Protein AF-A0A4P7H8Q6-F1 (afdb_monomer_lite)

Structure (mmCIF, N/CA/C/O backbone):
data_AF-A0A4P7H8Q6-F1
#
_entry.id   AF-A0A4P7H8Q6-F1
#
loop_
_atom_site.group_PDB
_atom_site.id
_atom_site.type_symbol
_atom_site.label_atom_id
_atom_site.label_al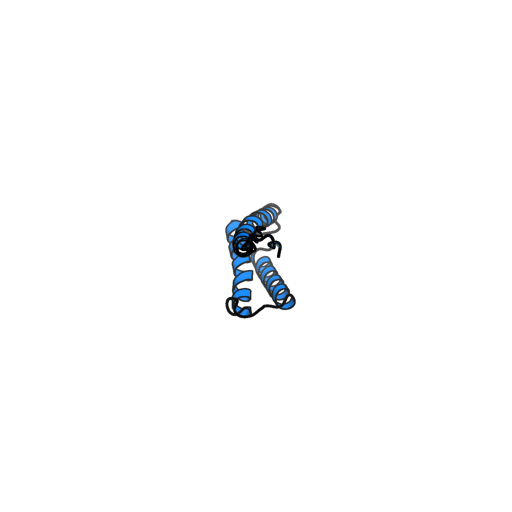t_id
_atom_site.label_comp_id
_atom_site.label_asym_id
_atom_site.label_entity_id
_atom_site.label_seq_id
_atom_site.pdbx_PDB_ins_code
_atom_site.Cartn_x
_atom_site.Cartn_y
_atom_site.Cartn_z
_atom_site.occupancy
_atom_site.B_iso_or_equiv
_atom_site.auth_seq_id
_atom_site.auth_comp_id
_atom_site.auth_asym_id
_atom_site.auth_atom_id
_atom_site.pdbx_PDB_model_num
ATOM 1 N N . MET A 1 1 ? 59.444 44.795 -26.513 1.00 43.62 1 MET A N 1
ATOM 2 C CA . MET A 1 1 ? 58.859 43.663 -25.757 1.00 43.62 1 MET A CA 1
ATOM 3 C C . MET A 1 1 ? 58.193 44.217 -24.503 1.00 43.62 1 MET A C 1
ATOM 5 O O . MET A 1 1 ? 58.876 44.847 -23.709 1.00 43.62 1 MET A O 1
ATOM 9 N N . ARG A 1 2 ? 56.867 44.083 -24.369 1.00 39.56 2 ARG A N 1
ATOM 10 C CA . ARG A 1 2 ? 56.085 44.465 -23.174 1.00 39.56 2 ARG A CA 1
ATOM 11 C C . ARG A 1 2 ? 55.428 43.192 -22.607 1.00 39.56 2 ARG A C 1
ATOM 13 O O . ARG A 1 2 ? 55.048 42.344 -23.413 1.00 39.56 2 ARG A O 1
ATOM 20 N N . PRO A 1 3 ? 55.320 43.031 -21.278 1.00 50.19 3 PRO A N 1
ATOM 21 C CA . PRO A 1 3 ? 54.915 41.773 -20.653 1.00 50.19 3 PRO A CA 1
ATOM 22 C C . PRO A 1 3 ? 53.395 41.558 -20.706 1.00 50.19 3 PRO A C 1
ATOM 24 O O . PRO A 1 3 ? 52.615 42.479 -20.462 1.00 50.19 3 PRO A O 1
ATOM 27 N N . THR A 1 4 ? 52.970 40.326 -20.990 1.00 54.28 4 THR A N 1
ATOM 28 C CA . THR A 1 4 ? 51.578 39.885 -20.853 1.00 54.28 4 THR A CA 1
ATOM 29 C C . THR A 1 4 ? 51.273 39.546 -19.397 1.00 54.28 4 THR A C 1
ATOM 31 O O . THR A 1 4 ? 51.910 38.694 -18.781 1.00 54.28 4 THR A O 1
ATOM 34 N N . ARG A 1 5 ? 50.267 40.241 -18.872 1.00 45.03 5 ARG A N 1
ATOM 35 C CA . ARG A 1 5 ? 49.613 40.078 -17.573 1.00 45.03 5 ARG A CA 1
ATOM 36 C C . ARG A 1 5 ? 49.162 38.625 -17.350 1.00 45.03 5 ARG A C 1
ATOM 38 O O . ARG A 1 5 ? 48.286 38.140 -18.058 1.00 45.03 5 ARG A O 1
ATOM 45 N N . SER A 1 6 ? 49.751 37.969 -16.351 1.00 50.41 6 SER A N 1
ATOM 46 C CA . SER A 1 6 ? 49.267 36.720 -15.751 1.00 50.41 6 SER A CA 1
ATOM 47 C C . SER A 1 6 ? 48.512 37.029 -14.452 1.00 50.41 6 SER A C 1
ATOM 49 O O . SER A 1 6 ? 48.740 38.073 -13.844 1.00 50.41 6 SER A O 1
ATOM 51 N N . ALA A 1 7 ? 47.657 36.092 -14.041 1.00 51.22 7 ALA A N 1
ATOM 52 C CA . ALA A 1 7 ? 46.807 36.072 -12.847 1.00 51.22 7 ALA A CA 1
ATOM 53 C C . ALA A 1 7 ? 45.468 36.832 -12.944 1.00 51.22 7 ALA A C 1
ATOM 55 O O . ALA A 1 7 ? 45.302 37.956 -12.473 1.00 51.22 7 ALA A O 1
ATOM 56 N N . ALA A 1 8 ? 44.461 36.131 -13.468 1.00 49.84 8 ALA A N 1
ATOM 57 C CA . ALA A 1 8 ? 43.090 36.258 -12.992 1.00 49.84 8 ALA A CA 1
ATOM 58 C C . ALA A 1 8 ? 42.628 34.874 -12.526 1.00 49.84 8 ALA A C 1
ATOM 60 O O . ALA A 1 8 ? 42.480 33.946 -13.319 1.00 49.84 8 ALA A O 1
ATOM 61 N N . SER A 1 9 ? 42.460 34.759 -11.211 1.00 53.22 9 SER A N 1
ATOM 62 C CA . SER A 1 9 ? 41.686 33.734 -10.524 1.00 53.22 9 SER A CA 1
ATOM 63 C C . SER A 1 9 ? 40.450 33.311 -11.313 1.00 53.22 9 SER A C 1
ATOM 65 O O . SER A 1 9 ? 39.582 34.134 -11.588 1.00 53.22 9 SER A O 1
ATOM 67 N N . SER A 1 10 ? 40.301 32.013 -11.551 1.00 49.78 10 SER A N 1
ATOM 68 C CA . SER A 1 10 ? 38.975 31.411 -11.654 1.00 49.78 10 SER A CA 1
ATOM 69 C C . SER A 1 10 ? 38.998 30.067 -10.946 1.00 49.78 10 SER A C 1
ATOM 71 O O . SER A 1 10 ? 39.261 29.008 -11.511 1.00 49.78 10 SER A O 1
ATOM 73 N N . ARG A 1 11 ? 38.796 30.154 -9.632 1.00 53.00 11 ARG A N 1
ATOM 74 C CA . ARG A 1 11 ? 38.447 29.035 -8.768 1.00 53.00 11 ARG A CA 1
ATOM 75 C C . ARG A 1 11 ? 37.028 28.619 -9.148 1.00 53.00 11 ARG A C 1
ATOM 77 O O . ARG A 1 11 ? 36.068 29.237 -8.700 1.00 53.00 11 ARG A O 1
ATOM 84 N N . ALA A 1 12 ? 36.905 27.601 -9.993 1.00 55.41 12 ALA A N 1
ATOM 85 C CA . ALA A 1 12 ? 35.628 26.943 -10.225 1.00 55.41 12 ALA A CA 1
ATOM 86 C C . ALA A 1 12 ? 35.190 26.242 -8.921 1.00 55.41 12 ALA A C 1
ATOM 88 O O . ALA A 1 12 ? 35.994 25.507 -8.337 1.00 55.41 12 ALA A O 1
ATOM 89 N N . PRO A 1 13 ? 33.965 26.464 -8.412 1.00 61.06 13 PRO A N 1
ATOM 90 C CA . PRO A 1 13 ? 33.438 25.645 -7.329 1.00 61.06 13 PRO A CA 1
ATOM 91 C C . PRO A 1 13 ? 33.185 24.215 -7.841 1.00 61.06 13 PRO A C 1
ATOM 93 O O . PRO A 1 13 ? 32.786 24.046 -8.997 1.00 61.06 13 PRO A O 1
ATOM 96 N N . PRO A 1 14 ? 33.400 23.174 -7.016 1.00 60.97 14 PRO A N 1
ATOM 97 C CA . PRO A 1 14 ? 33.055 21.811 -7.403 1.00 60.97 14 PRO A CA 1
ATOM 98 C C . PRO A 1 14 ? 31.536 21.703 -7.633 1.00 60.97 14 PRO A C 1
ATOM 100 O O . PRO A 1 14 ? 30.772 22.315 -6.877 1.00 60.97 14 PRO A O 1
ATOM 103 N N . PRO A 1 15 ? 31.068 20.921 -8.626 1.00 58.16 15 PRO A N 1
ATOM 104 C CA . PRO A 1 15 ? 29.651 20.610 -8.743 1.00 58.16 15 PRO A CA 1
ATOM 105 C C . PRO A 1 15 ? 29.202 19.914 -7.457 1.00 58.16 15 PRO A C 1
ATOM 107 O O . PRO A 1 15 ? 29.716 18.859 -7.080 1.00 58.16 15 PRO A O 1
ATOM 110 N N . SER A 1 16 ? 28.283 20.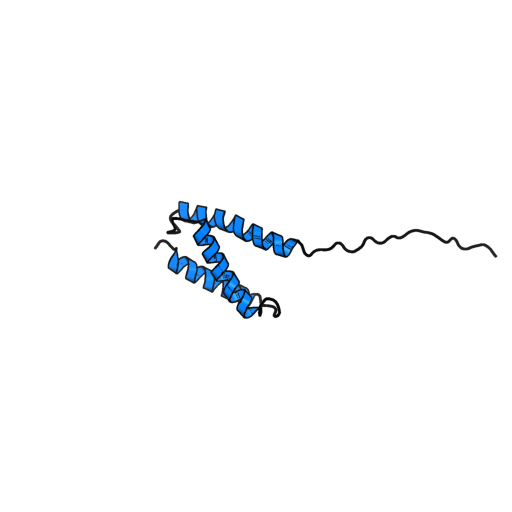566 -6.749 1.00 55.88 16 SER A N 1
ATOM 111 C CA . SER A 1 16 ? 27.754 20.119 -5.472 1.00 55.88 16 SER A CA 1
ATOM 112 C C . SER A 1 16 ? 27.234 18.690 -5.570 1.00 55.88 16 SER A C 1
ATOM 114 O O . SER A 1 16 ? 26.413 18.353 -6.425 1.00 55.88 16 SER A O 1
ATOM 116 N N . ALA A 1 17 ? 27.707 17.866 -4.642 1.00 53.19 17 ALA A N 1
ATOM 117 C CA . ALA A 1 17 ? 27.182 16.550 -4.360 1.00 53.19 17 ALA A CA 1
ATOM 118 C C . ALA A 1 17 ? 25.652 16.600 -4.214 1.00 53.19 17 ALA A C 1
ATOM 120 O O . ALA A 1 17 ? 25.119 17.239 -3.308 1.00 53.19 17 ALA A O 1
ATOM 121 N N . ARG A 1 18 ? 24.935 15.879 -5.078 1.00 56.22 18 ARG A N 1
ATOM 122 C CA . ARG A 1 18 ? 23.573 15.426 -4.783 1.00 56.22 18 ARG A CA 1
ATOM 123 C C . ARG A 1 18 ? 23.510 13.900 -4.794 1.00 56.22 18 ARG A C 1
ATOM 125 O O . ARG A 1 18 ? 23.139 13.308 -5.802 1.00 56.22 18 ARG A O 1
ATOM 132 N N . PRO A 1 19 ? 23.827 13.263 -3.656 1.00 49.53 19 PRO A N 1
ATOM 133 C CA . PRO A 1 19 ? 23.231 11.972 -3.337 1.00 49.53 19 PRO A CA 1
ATOM 134 C C . PRO A 1 19 ? 22.697 11.899 -1.891 1.00 49.53 19 PRO A C 1
ATOM 136 O O . PRO A 1 19 ? 22.900 10.894 -1.218 1.00 49.53 19 PRO A O 1
ATOM 139 N N . SER A 1 20 ? 21.984 12.927 -1.412 1.00 48.19 20 SER A N 1
ATOM 140 C CA . SER A 1 20 ? 21.328 12.900 -0.081 1.00 48.19 20 SER A CA 1
ATOM 141 C C . SER A 1 20 ? 19.803 12.732 -0.161 1.00 48.19 20 SER A C 1
ATOM 143 O O . SER A 1 20 ? 19.200 12.040 0.656 1.00 48.19 20 SER A O 1
ATOM 145 N N . SER A 1 21 ? 19.171 13.234 -1.227 1.00 53.47 21 SER A N 1
ATOM 146 C CA . SER A 1 21 ? 17.708 13.288 -1.355 1.00 53.47 21 SER A CA 1
ATOM 147 C C . SER A 1 21 ? 17.026 11.928 -1.541 1.00 53.47 21 SER A C 1
ATOM 149 O O . SER A 1 21 ? 15.880 11.766 -1.143 1.00 53.47 21 SER A O 1
ATOM 151 N N . ARG A 1 22 ? 17.698 10.910 -2.100 1.00 50.31 22 ARG A N 1
ATOM 152 C CA . ARG A 1 22 ? 17.075 9.585 -2.320 1.00 50.31 22 ARG A CA 1
ATOM 153 C C . ARG A 1 22 ? 16.886 8.777 -1.032 1.00 50.31 22 ARG A C 1
ATOM 155 O O . ARG A 1 22 ? 16.002 7.925 -0.983 1.00 50.31 22 ARG A O 1
ATOM 162 N N . ARG A 1 23 ? 17.734 8.996 -0.021 1.00 47.50 23 ARG A N 1
ATOM 163 C CA . ARG A 1 23 ? 17.607 8.345 1.294 1.00 47.50 23 ARG A CA 1
ATOM 164 C C . ARG A 1 23 ? 16.621 9.104 2.177 1.00 47.50 23 ARG A C 1
ATOM 166 O O . ARG A 1 23 ? 15.729 8.474 2.725 1.00 47.50 23 ARG A O 1
ATOM 173 N N . GLU A 1 24 ? 16.712 10.431 2.205 1.00 50.09 24 GLU A N 1
ATOM 174 C CA . GLU A 1 24 ? 15.787 11.307 2.943 1.00 50.09 24 GLU A CA 1
ATOM 175 C C . GLU A 1 24 ? 14.336 11.160 2.465 1.00 50.09 24 GLU A C 1
ATOM 177 O O . GLU A 1 24 ? 13.425 10.991 3.272 1.00 50.09 24 GLU A O 1
ATOM 182 N N . ASN A 1 25 ? 14.122 11.092 1.144 1.00 52.00 25 ASN A N 1
ATOM 183 C CA . ASN A 1 25 ? 12.789 10.890 0.569 1.00 52.00 25 ASN A CA 1
ATOM 184 C C . ASN A 1 25 ? 12.209 9.496 0.887 1.00 52.00 25 ASN A C 1
ATOM 186 O O . ASN A 1 25 ? 11.000 9.307 0.844 1.00 52.00 25 ASN A O 1
ATOM 190 N N . ARG A 1 26 ? 13.051 8.510 1.234 1.00 51.12 26 ARG A N 1
ATOM 191 C CA . ARG A 1 26 ? 12.601 7.161 1.608 1.00 51.12 26 ARG A CA 1
ATOM 192 C C . ARG A 1 26 ? 12.063 7.117 3.045 1.00 51.12 26 ARG A C 1
ATOM 194 O O . ARG A 1 26 ? 11.096 6.406 3.288 1.00 51.12 26 ARG A O 1
ATOM 201 N N . SER A 1 27 ? 12.649 7.897 3.957 1.00 49.53 27 SER A N 1
ATOM 202 C CA . SER A 1 27 ? 12.197 8.008 5.353 1.00 49.53 27 SER A CA 1
ATOM 203 C C . SER A 1 27 ? 10.971 8.917 5.492 1.00 49.53 27 SER A C 1
ATOM 205 O O . SER A 1 27 ? 9.996 8.532 6.132 1.00 49.53 27 SER A O 1
ATOM 207 N N . ALA A 1 28 ? 10.955 10.063 4.798 1.00 52.16 28 ALA A N 1
ATOM 208 C CA . ALA A 1 28 ? 9.807 10.975 4.799 1.00 52.16 28 ALA A CA 1
ATOM 209 C C . ALA A 1 28 ? 8.557 10.362 4.136 1.00 52.16 28 ALA A C 1
ATOM 211 O O . ALA A 1 28 ? 7.435 10.631 4.563 1.00 52.1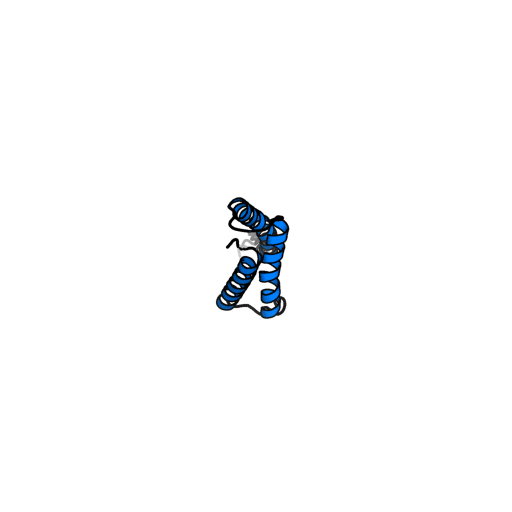6 28 ALA A O 1
ATOM 212 N N . ALA A 1 29 ? 8.729 9.501 3.123 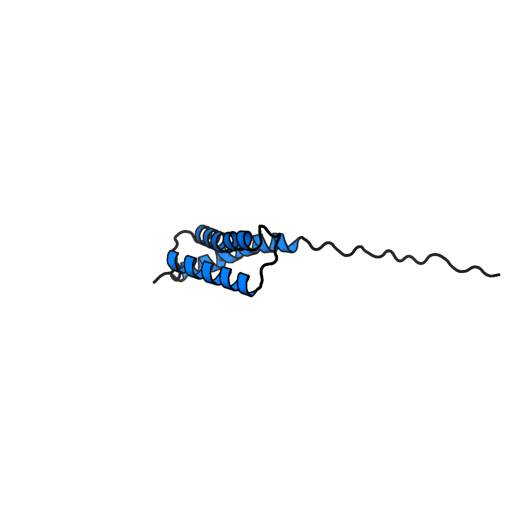1.00 55.59 29 ALA A N 1
ATOM 213 C CA . ALA A 1 29 ? 7.617 8.747 2.540 1.00 55.59 29 ALA A CA 1
ATOM 214 C C . ALA A 1 29 ? 6.964 7.793 3.557 1.00 55.59 29 ALA A C 1
ATOM 216 O O . ALA A 1 29 ? 5.747 7.614 3.533 1.00 55.59 29 ALA A O 1
ATOM 217 N N . GLY A 1 30 ? 7.756 7.221 4.472 1.00 53.94 30 GLY A N 1
ATOM 218 C CA . GLY A 1 30 ? 7.245 6.402 5.569 1.00 53.94 30 GLY A CA 1
ATOM 219 C C . GLY A 1 30 ? 6.401 7.223 6.541 1.00 53.94 30 GLY A C 1
ATOM 220 O O . GLY A 1 30 ? 5.225 6.922 6.731 1.00 53.94 30 GLY A O 1
ATOM 221 N N . GLU A 1 31 ? 6.948 8.319 7.065 1.00 56.47 31 GLU A N 1
ATOM 222 C CA . GLU A 1 31 ? 6.255 9.189 8.030 1.00 56.47 31 GLU A CA 1
ATOM 223 C C . GLU A 1 31 ? 4.966 9.816 7.462 1.00 56.47 31 GLU A C 1
ATOM 225 O O . GLU A 1 31 ? 3.935 9.858 8.138 1.00 56.47 31 GLU A O 1
ATOM 230 N N . GLN A 1 32 ? 4.970 10.253 6.195 1.00 60.28 32 GLN A N 1
ATOM 231 C CA . GLN A 1 32 ? 3.776 10.823 5.552 1.00 60.28 32 GLN A CA 1
ATOM 232 C C . GLN A 1 32 ? 2.683 9.779 5.295 1.00 60.28 32 GLN A C 1
ATOM 234 O O . GLN A 1 32 ? 1.492 10.092 5.387 1.00 60.28 32 GLN A O 1
ATOM 239 N N . SER A 1 33 ? 3.069 8.535 4.996 1.00 62.31 33 SER A N 1
ATOM 240 C CA . SER A 1 33 ? 2.109 7.457 4.746 1.00 62.31 33 SER A CA 1
ATOM 241 C C . SER A 1 33 ? 1.270 7.132 5.985 1.00 62.31 33 SER A C 1
ATOM 243 O O . SER A 1 33 ? 0.078 6.851 5.861 1.00 62.31 33 SER A O 1
ATOM 245 N N . TRP A 1 34 ? 1.849 7.269 7.182 1.00 66.56 34 TRP A N 1
ATOM 246 C CA . TRP A 1 34 ? 1.167 7.002 8.452 1.00 66.56 34 TRP A CA 1
ATOM 247 C C . TRP A 1 34 ? 0.045 8.003 8.696 1.00 66.56 34 TRP A C 1
ATOM 249 O O . TRP A 1 34 ? -1.053 7.615 9.079 1.00 66.56 34 TRP A O 1
ATOM 259 N N . ASN A 1 35 ? 0.285 9.284 8.401 1.00 72.38 35 ASN A N 1
ATOM 260 C CA . ASN A 1 35 ? -0.724 10.332 8.549 1.00 72.38 35 ASN A CA 1
ATOM 261 C C . ASN A 1 35 ? -1.923 10.096 7.607 1.00 72.38 35 ASN A C 1
ATOM 263 O O . ASN A 1 35 ? -3.077 10.175 8.029 1.00 72.38 35 ASN A O 1
ATOM 267 N N . LEU A 1 36 ? -1.677 9.710 6.349 1.00 71.56 36 LEU A N 1
ATOM 268 C CA . LEU A 1 36 ? -2.755 9.355 5.418 1.00 71.56 36 LEU A CA 1
ATOM 269 C C . LEU A 1 36 ? -3.544 8.124 5.892 1.00 71.56 36 LEU A C 1
ATOM 271 O O . LEU A 1 36 ? -4.775 8.139 5.889 1.00 71.56 36 LEU A O 1
ATOM 275 N N . LEU A 1 37 ? -2.853 7.061 6.302 1.00 69.12 37 LEU A N 1
ATOM 276 C CA . LEU A 1 37 ? -3.490 5.815 6.734 1.00 69.12 37 LEU A CA 1
ATOM 277 C C . LEU A 1 37 ? -4.248 5.980 8.055 1.00 69.12 37 LEU A C 1
ATOM 279 O O . LEU A 1 37 ? -5.338 5.426 8.203 1.00 69.12 37 LEU A O 1
ATOM 283 N N . ALA A 1 38 ? -3.746 6.806 8.973 1.00 68.31 38 ALA A N 1
ATOM 284 C CA . ALA A 1 38 ? -4.468 7.203 10.176 1.00 68.31 38 ALA A CA 1
ATOM 285 C C . ALA A 1 38 ? -5.776 7.921 9.821 1.00 68.31 38 ALA A C 1
ATOM 287 O O . ALA A 1 38 ? -6.824 7.582 10.363 1.00 68.31 38 ALA A O 1
ATOM 288 N N . ARG A 1 39 ? -5.757 8.840 8.847 1.00 74.69 39 ARG A N 1
ATOM 289 C CA . ARG A 1 39 ? -6.977 9.508 8.365 1.00 74.69 39 ARG A CA 1
ATOM 290 C C . ARG A 1 39 ? -7.972 8.534 7.733 1.00 74.69 39 ARG A C 1
ATOM 292 O O . ARG A 1 39 ? -9.159 8.644 8.012 1.00 74.69 39 ARG A O 1
ATOM 299 N N . LEU A 1 40 ? -7.501 7.578 6.932 1.00 69.12 40 LEU A N 1
ATOM 300 C CA . LEU A 1 40 ? -8.350 6.543 6.323 1.00 69.12 40 LEU A CA 1
ATOM 301 C C . LEU A 1 40 ? -8.937 5.565 7.357 1.00 69.12 40 LEU A C 1
ATOM 303 O O . LEU A 1 40 ? -10.039 5.050 7.182 1.00 69.12 40 LEU A O 1
ATOM 307 N N . THR A 1 41 ? -8.210 5.317 8.444 1.00 66.50 41 THR A N 1
ATOM 308 C CA . THR A 1 41 ? -8.692 4.517 9.577 1.00 66.50 41 THR A CA 1
ATOM 309 C C . THR A 1 41 ? -9.761 5.283 10.356 1.00 66.50 41 THR A C 1
ATOM 311 O O . THR A 1 41 ? -10.835 4.751 10.621 1.00 66.50 41 THR A O 1
ATOM 314 N N . LEU A 1 42 ? -9.515 6.564 10.652 1.00 68.06 42 LEU A N 1
ATOM 315 C CA . LEU A 1 42 ? -10.476 7.440 11.330 1.00 68.06 42 LEU A CA 1
ATOM 316 C C . LEU A 1 42 ? -11.746 7.686 10.501 1.00 68.06 42 LEU A C 1
ATOM 318 O O . LEU A 1 42 ? -12.813 7.866 11.078 1.00 68.06 42 LEU A O 1
ATOM 322 N N . SER A 1 43 ? -11.662 7.659 9.165 1.00 74.12 43 SER A N 1
ATOM 323 C CA . SER A 1 43 ? -12.836 7.730 8.284 1.00 74.12 43 SER A CA 1
ATOM 324 C C . SER A 1 43 ? -13.609 6.410 8.173 1.00 74.12 43 SER A C 1
ATOM 326 O O . SER A 1 43 ? -14.573 6.340 7.414 1.00 74.12 43 SER A O 1
ATOM 328 N N . GLY A 1 44 ? -13.188 5.352 8.879 1.00 68.75 44 GLY A N 1
ATOM 329 C CA . GLY A 1 44 ? -13.804 4.022 8.818 1.00 68.75 44 GLY A CA 1
ATOM 330 C C . GLY A 1 44 ? -13.571 3.284 7.496 1.00 68.75 44 GLY A C 1
ATOM 331 O O . GLY A 1 44 ? -14.166 2.235 7.262 1.00 68.75 44 GLY A O 1
ATOM 332 N N . SER A 1 45 ? -12.710 3.812 6.621 1.00 74.00 45 SER A N 1
ATOM 333 C CA . SER A 1 45 ? -12.403 3.215 5.316 1.00 74.00 45 SER A CA 1
ATOM 334 C C . SER A 1 45 ? -11.366 2.091 5.419 1.00 74.00 45 SER A C 1
ATOM 336 O O . SER A 1 45 ? -11.299 1.231 4.540 1.00 74.00 45 SER A O 1
ATOM 338 N N . LEU A 1 46 ? -10.585 2.066 6.506 1.00 79.25 46 LEU A N 1
ATOM 339 C CA . LEU A 1 46 ? -9.665 0.984 6.851 1.00 79.25 46 LEU A CA 1
ATOM 340 C C . LEU A 1 46 ? -10.031 0.347 8.193 1.00 79.25 46 LEU A C 1
ATOM 342 O O . LEU A 1 46 ? -10.253 1.032 9.189 1.00 79.25 46 LEU A O 1
ATOM 346 N N . ARG A 1 47 ? -10.019 -0.984 8.225 1.00 81.62 47 ARG A N 1
ATOM 347 C CA . ARG A 1 47 ? -10.154 -1.819 9.418 1.00 81.62 47 ARG A CA 1
ATOM 348 C C . ARG A 1 47 ? -8.762 -2.151 9.957 1.00 81.62 47 ARG A C 1
ATOM 350 O O . ARG A 1 47 ? -8.224 -3.224 9.703 1.00 81.62 47 ARG A O 1
ATOM 357 N N . THR A 1 48 ? -8.162 -1.217 10.689 1.00 78.88 48 THR A N 1
ATOM 358 C CA . THR A 1 48 ? -6.936 -1.463 11.463 1.00 78.88 48 THR A CA 1
ATOM 359 C C . THR A 1 48 ? -7.017 -0.768 12.818 1.00 78.88 48 THR A C 1
ATOM 361 O O . THR A 1 48 ? -7.530 0.341 12.918 1.00 78.88 48 THR A O 1
ATOM 364 N N . THR A 1 49 ? -6.518 -1.415 13.869 1.00 76.12 49 THR A N 1
ATOM 365 C CA . THR A 1 49 ? -6.371 -0.811 15.205 1.00 76.12 49 THR A CA 1
ATOM 366 C C . THR A 1 49 ? -5.025 -0.107 15.373 1.00 76.12 49 THR A C 1
ATOM 368 O O . THR A 1 49 ? -4.842 0.636 16.331 1.00 76.12 49 THR A O 1
ATOM 371 N N . ASP A 1 50 ? -4.093 -0.332 14.441 1.00 82.69 50 ASP A N 1
ATOM 372 C CA . ASP A 1 50 ? -2.751 0.246 14.431 1.00 82.69 50 ASP A CA 1
ATOM 373 C C . ASP A 1 50 ? -2.410 0.772 13.018 1.00 82.69 50 ASP A C 1
ATOM 375 O O . ASP A 1 50 ? -2.066 -0.004 12.113 1.00 82.69 50 ASP A O 1
ATOM 379 N N . PRO A 1 51 ? -2.543 2.090 12.787 1.00 78.19 51 PRO A N 1
ATOM 380 C CA . PRO A 1 51 ? -2.216 2.712 11.506 1.00 78.19 51 PRO A CA 1
ATOM 381 C C . PRO A 1 51 ? -0.724 2.666 11.148 1.00 78.19 51 PRO A C 1
ATOM 383 O O . PRO A 1 51 ? -0.397 2.639 9.959 1.00 78.19 51 PRO A O 1
ATOM 386 N N . ALA A 1 52 ? 0.175 2.652 12.138 1.00 82.62 52 ALA A N 1
ATOM 387 C CA . ALA A 1 52 ? 1.617 2.605 11.897 1.00 82.62 52 ALA A CA 1
ATOM 388 C C . ALA A 1 52 ? 2.014 1.228 11.353 1.00 82.62 52 ALA A C 1
ATOM 390 O O . ALA A 1 52 ? 2.640 1.134 10.295 1.00 82.62 52 ALA A O 1
ATOM 391 N N . GLN A 1 53 ? 1.522 0.158 11.984 1.00 85.44 53 GLN A N 1
ATOM 392 C CA . GLN A 1 53 ? 1.747 -1.205 11.503 1.00 85.44 53 GLN A CA 1
ATOM 393 C C . GLN A 1 53 ? 1.156 -1.432 10.101 1.00 85.44 53 GLN A C 1
ATOM 395 O O . GLN A 1 53 ? 1.802 -2.033 9.238 1.00 85.44 53 GLN A O 1
ATOM 400 N N . ALA A 1 54 ? -0.047 -0.913 9.828 1.00 86.38 54 ALA A N 1
ATOM 401 C CA . ALA A 1 54 ? -0.648 -1.007 8.496 1.00 86.38 54 ALA A CA 1
ATOM 402 C C . ALA A 1 54 ? 0.229 -0.333 7.424 1.00 86.38 54 ALA A C 1
ATOM 404 O O . ALA A 1 54 ? 0.400 -0.849 6.316 1.00 86.38 54 ALA A O 1
ATOM 405 N N . ALA A 1 55 ? 0.842 0.797 7.755 1.00 83.00 55 ALA A N 1
ATOM 406 C CA . ALA A 1 55 ? 1.725 1.487 6.839 1.00 83.00 55 ALA A CA 1
ATOM 407 C C . ALA A 1 55 ? 3.062 0.777 6.616 1.00 83.00 55 ALA A C 1
ATOM 409 O O . ALA A 1 55 ? 3.523 0.686 5.477 1.00 83.00 55 ALA A O 1
ATOM 410 N N . GLU A 1 56 ? 3.660 0.214 7.667 1.00 87.56 56 GLU A N 1
ATOM 411 C CA . GLU A 1 56 ? 4.818 -0.672 7.527 1.00 87.56 56 GLU A CA 1
ATOM 412 C C . GLU A 1 56 ? 4.495 -1.849 6.603 1.00 87.56 56 GLU A C 1
ATOM 414 O O . GLU A 1 56 ? 5.283 -2.198 5.716 1.00 87.56 56 GLU A O 1
ATOM 419 N N . ARG A 1 57 ? 3.291 -2.420 6.732 1.00 92.12 57 ARG A N 1
ATOM 420 C CA . ARG A 1 57 ? 2.848 -3.501 5.856 1.00 92.12 57 ARG A CA 1
ATOM 421 C C . ARG A 1 57 ? 2.741 -3.054 4.400 1.00 92.12 57 ARG A C 1
ATOM 423 O O . ARG A 1 57 ? 3.190 -3.789 3.516 1.00 92.12 57 ARG A O 1
ATOM 430 N N . LEU A 1 58 ? 2.196 -1.866 4.140 1.00 89.75 58 LEU A N 1
ATOM 431 C CA . LEU A 1 58 ? 2.133 -1.288 2.797 1.00 89.75 58 LEU A CA 1
ATOM 432 C C . LEU A 1 58 ? 3.537 -1.064 2.210 1.00 89.75 58 LEU A C 1
ATOM 434 O O . LEU A 1 58 ? 3.796 -1.449 1.069 1.00 89.75 58 LEU A O 1
ATOM 438 N N . LEU A 1 59 ? 4.468 -0.520 2.998 1.00 88.62 59 LEU A N 1
ATOM 439 C CA . LEU A 1 59 ? 5.860 -0.326 2.581 1.00 88.62 59 LEU A CA 1
ATOM 440 C C . LEU A 1 59 ? 6.546 -1.652 2.233 1.00 88.62 59 LEU A C 1
ATOM 442 O O . LEU A 1 59 ? 7.240 -1.738 1.216 1.00 88.62 59 LEU A O 1
ATOM 446 N N . ALA A 1 60 ? 6.317 -2.704 3.022 1.00 92.81 60 ALA A N 1
ATOM 447 C CA . ALA A 1 60 ? 6.837 -4.037 2.736 1.00 92.81 60 ALA A CA 1
ATOM 448 C C . ALA A 1 60 ? 6.273 -4.610 1.421 1.00 92.81 60 ALA A C 1
ATOM 450 O O . ALA A 1 60 ? 7.019 -5.192 0.629 1.00 92.81 60 ALA A O 1
ATOM 451 N N . LEU A 1 61 ? 4.974 -4.413 1.159 1.00 94.06 61 LEU A N 1
ATOM 452 C CA . LEU A 1 61 ? 4.313 -4.855 -0.076 1.00 94.06 61 LEU A CA 1
ATOM 453 C C . LEU A 1 61 ? 4.812 -4.116 -1.325 1.00 94.06 61 LEU A C 1
ATOM 455 O O . LEU A 1 61 ? 4.794 -4.702 -2.404 1.00 94.06 61 LEU A O 1
ATOM 459 N N . LEU A 1 62 ? 5.276 -2.872 -1.190 1.00 92.31 62 LEU A N 1
ATOM 460 C CA . LEU A 1 62 ? 5.877 -2.102 -2.283 1.00 92.31 62 LEU A CA 1
ATOM 461 C C . LEU A 1 62 ? 7.352 -2.463 -2.507 1.00 92.31 62 LEU A C 1
ATOM 463 O O . LEU A 1 62 ? 7.798 -2.617 -3.644 1.00 92.31 62 LEU A O 1
ATOM 467 N N . THR A 1 63 ? 8.114 -2.605 -1.422 1.00 90.19 63 THR A N 1
ATOM 468 C CA . THR A 1 63 ? 9.580 -2.687 -1.484 1.00 90.19 63 THR A CA 1
ATOM 469 C C . THR A 1 63 ? 10.063 -4.073 -1.898 1.00 90.19 63 THR A C 1
ATOM 471 O O . THR A 1 63 ? 10.902 -4.181 -2.787 1.00 90.19 63 THR A O 1
ATOM 474 N N . ALA A 1 64 ? 9.488 -5.146 -1.347 1.00 91.00 64 ALA A N 1
ATOM 475 C CA . ALA A 1 64 ? 9.903 -6.512 -1.676 1.00 91.00 64 ALA A CA 1
ATOM 476 C C . ALA A 1 64 ? 9.832 -6.843 -3.190 1.00 91.00 64 ALA A C 1
ATOM 478 O O . ALA A 1 64 ? 10.824 -7.313 -3.756 1.00 91.00 64 ALA A O 1
ATOM 479 N N . PRO A 1 65 ? 8.717 -6.585 -3.904 1.00 90.12 65 PRO A N 1
ATOM 480 C CA . PRO A 1 65 ? 8.654 -6.825 -5.347 1.00 90.12 65 PRO A CA 1
ATOM 481 C C . PRO A 1 65 ? 9.521 -5.867 -6.178 1.00 90.12 65 PRO A C 1
ATOM 483 O O . PRO A 1 65 ? 9.924 -6.243 -7.286 1.00 90.12 65 PRO A O 1
ATOM 486 N N . LEU A 1 66 ? 9.800 -4.661 -5.673 1.00 91.44 66 LEU A N 1
ATOM 487 C CA . LEU A 1 66 ? 10.713 -3.702 -6.295 1.00 91.44 66 LEU A CA 1
ATOM 488 C C . LEU A 1 66 ? 12.169 -4.173 -6.198 1.00 91.44 66 LEU A C 1
ATOM 490 O O . LEU A 1 66 ? 12.880 -4.173 -7.205 1.00 91.44 66 LEU A O 1
ATOM 494 N N . ASP A 1 67 ? 12.603 -4.632 -5.027 1.00 91.00 67 ASP A N 1
ATOM 495 C CA . ASP A 1 67 ? 13.942 -5.186 -4.809 1.00 91.00 67 ASP A CA 1
ATOM 496 C C . ASP A 1 67 ? 14.188 -6.419 -5.684 1.00 91.00 67 ASP A C 1
ATOM 498 O O . ASP A 1 67 ? 15.227 -6.519 -6.340 1.00 91.00 67 ASP A O 1
ATOM 502 N N . ALA A 1 68 ? 13.195 -7.308 -5.793 1.00 92.00 68 ALA A N 1
ATOM 503 C CA . ALA A 1 68 ? 13.278 -8.482 -6.658 1.00 92.00 68 ALA A CA 1
ATOM 504 C C . ALA A 1 68 ? 13.468 -8.110 -8.143 1.00 92.00 68 ALA A C 1
ATOM 506 O O . ALA A 1 68 ? 14.341 -8.652 -8.821 1.00 92.00 68 ALA A O 1
ATOM 507 N N . ARG A 1 69 ? 12.681 -7.158 -8.665 1.00 91.25 69 ARG A N 1
ATOM 508 C CA . ARG A 1 69 ? 12.723 -6.769 -10.091 1.00 91.25 69 ARG A CA 1
ATOM 509 C C . ARG A 1 69 ? 13.928 -5.917 -10.448 1.00 91.25 69 ARG A C 1
ATOM 511 O O . ARG A 1 69 ? 14.490 -6.083 -11.534 1.00 91.25 69 ARG A O 1
ATOM 518 N N . SER A 1 70 ? 14.323 -5.036 -9.534 1.00 91.56 70 SER A N 1
ATOM 519 C CA . SER A 1 70 ? 15.521 -4.215 -9.675 1.00 91.56 70 SER A CA 1
ATOM 520 C C . SER A 1 70 ? 16.807 -5.003 -9.440 1.00 91.56 70 SER A C 1
ATOM 522 O O . SER A 1 70 ? 17.883 -4.444 -9.628 1.00 91.56 70 SER A O 1
ATOM 524 N N . LYS A 1 71 ? 16.728 -6.279 -9.025 1.00 90.38 71 LYS A N 1
ATOM 525 C CA . LYS A 1 71 ? 17.886 -7.079 -8.601 1.00 90.38 71 LYS A CA 1
ATOM 526 C C . LYS A 1 71 ? 18.727 -6.307 -7.575 1.00 90.38 71 LYS A C 1
ATOM 528 O O . LYS A 1 71 ? 19.918 -6.073 -7.791 1.00 90.38 71 LYS A O 1
ATOM 533 N N . LEU A 1 72 ? 18.071 -5.841 -6.509 1.00 87.00 72 LEU A N 1
ATOM 534 C CA . LEU A 1 72 ? 18.663 -5.002 -5.459 1.00 87.00 72 LEU A CA 1
ATOM 535 C C . LEU A 1 72 ? 19.334 -3.731 -6.016 1.00 87.00 72 LEU A C 1
ATOM 537 O O . LEU A 1 72 ? 20.404 -3.317 -5.575 1.00 87.00 72 LEU A O 1
ATOM 541 N N . GLY A 1 73 ? 18.705 -3.113 -7.018 1.00 86.75 73 GLY A N 1
ATOM 542 C CA . GLY A 1 73 ? 19.168 -1.872 -7.642 1.00 86.75 73 GLY A CA 1
ATOM 543 C C . GLY A 1 73 ? 20.187 -2.025 -8.776 1.00 86.75 73 GLY A 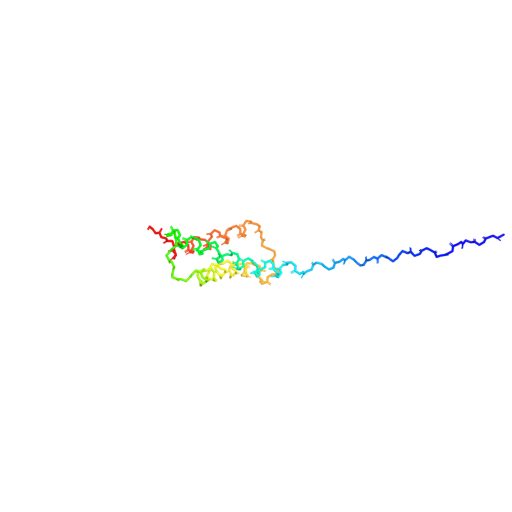C 1
ATOM 544 O O . GLY A 1 73 ? 20.624 -1.009 -9.312 1.00 86.75 73 GLY A O 1
ATOM 545 N N . THR A 1 74 ? 20.548 -3.246 -9.179 1.00 90.44 74 THR A N 1
ATOM 546 C CA . THR A 1 74 ? 21.465 -3.492 -10.315 1.00 90.44 74 THR A CA 1
ATOM 547 C C . THR A 1 74 ? 20.778 -3.449 -11.685 1.00 90.44 74 THR A C 1
ATOM 549 O O . THR A 1 74 ? 21.443 -3.402 -12.718 1.00 90.44 74 THR A O 1
ATOM 552 N N . ARG A 1 75 ? 19.443 -3.431 -11.711 1.00 92.94 75 ARG A N 1
ATOM 553 C CA . ARG A 1 75 ? 18.607 -3.299 -12.904 1.00 92.94 75 ARG A CA 1
ATOM 554 C C . ARG A 1 75 ? 17.629 -2.138 -12.732 1.00 92.94 75 ARG A C 1
ATOM 556 O O . ARG A 1 75 ? 16.934 -2.039 -11.721 1.00 92.94 75 ARG A O 1
ATOM 563 N N . ALA A 1 76 ? 17.531 -1.297 -13.759 1.00 91.38 76 ALA A N 1
ATOM 564 C CA . ALA A 1 76 ? 16.475 -0.297 -13.853 1.00 91.38 76 ALA A CA 1
ATOM 565 C C . ALA A 1 76 ? 15.110 -0.974 -14.054 1.00 91.38 76 ALA A C 1
ATOM 567 O O . ALA A 1 76 ? 14.970 -1.893 -14.862 1.00 91.38 76 ALA A O 1
ATOM 568 N N . VAL A 1 77 ? 14.114 -0.505 -13.306 1.00 92.00 77 VAL A N 1
ATOM 569 C CA . VAL A 1 77 ? 12.721 -0.949 -13.398 1.00 92.00 77 VAL A CA 1
ATOM 570 C C . VAL A 1 77 ? 11.960 0.119 -14.171 1.00 92.00 77 VAL A C 1
ATOM 572 O O . VAL A 1 77 ? 12.082 1.300 -13.851 1.00 92.00 77 VAL A O 1
ATOM 575 N N . SER A 1 78 ? 11.225 -0.287 -15.202 1.00 94.19 78 SER A N 1
ATOM 576 C CA . SER A 1 78 ? 10.446 0.638 -16.031 1.00 94.19 78 SER A CA 1
ATOM 577 C C . SER A 1 78 ? 9.273 1.251 -15.259 1.00 94.19 78 SER A C 1
ATOM 579 O O . SER A 1 78 ? 8.768 0.652 -14.308 1.00 94.19 78 SER A O 1
ATOM 581 N N . ASP A 1 79 ? 8.776 2.408 -15.701 1.00 92.25 79 ASP A N 1
ATOM 582 C CA . ASP A 1 79 ? 7.591 3.037 -15.100 1.00 92.25 79 ASP A CA 1
ATOM 583 C C . ASP A 1 79 ? 6.353 2.126 -15.140 1.00 92.25 79 ASP A C 1
ATOM 585 O O . ASP A 1 79 ? 5.561 2.109 -14.197 1.00 92.25 79 ASP A O 1
ATOM 589 N N . ALA A 1 80 ? 6.214 1.314 -16.193 1.00 93.56 80 ALA A N 1
ATOM 590 C CA . ALA A 1 80 ? 5.148 0.320 -16.307 1.00 93.56 80 ALA A CA 1
ATOM 591 C C . ALA A 1 80 ? 5.266 -0.775 -15.232 1.00 93.56 80 ALA A C 1
ATOM 593 O O . ALA A 1 80 ? 4.279 -1.131 -14.587 1.00 93.56 80 ALA A O 1
ATOM 594 N N . GLU A 1 81 ? 6.478 -1.279 -14.982 1.00 91.94 81 GLU A N 1
ATOM 595 C CA . GLU A 1 81 ? 6.723 -2.240 -13.902 1.00 91.94 81 GLU A CA 1
ATOM 596 C C . GLU A 1 81 ? 6.489 -1.608 -12.521 1.00 91.94 81 GLU A C 1
ATOM 598 O O . GLU A 1 81 ? 5.896 -2.251 -11.655 1.00 91.94 81 GLU A O 1
ATOM 603 N N . LEU A 1 82 ? 6.901 -0.351 -12.311 1.00 92.81 82 LEU A N 1
ATOM 604 C CA . LEU A 1 82 ? 6.643 0.380 -11.065 1.00 92.81 82 LEU A CA 1
ATOM 605 C C . LEU A 1 82 ? 5.141 0.555 -10.813 1.00 92.81 82 LEU A C 1
ATOM 607 O O . LEU A 1 82 ? 4.673 0.315 -9.699 1.00 92.81 82 LEU A O 1
ATOM 611 N N . ARG A 1 83 ? 4.379 0.923 -11.850 1.00 92.88 83 ARG A N 1
ATOM 612 C CA . ARG A 1 83 ? 2.918 1.046 -11.784 1.00 92.88 83 ARG A CA 1
ATOM 613 C C . ARG A 1 83 ? 2.271 -0.276 -11.387 1.00 92.88 83 ARG A C 1
ATOM 615 O O . ARG A 1 83 ? 1.485 -0.307 -10.445 1.00 92.88 83 ARG A O 1
ATOM 622 N N . HIS A 1 84 ? 2.667 -1.363 -12.042 1.00 95.25 84 HIS A N 1
ATOM 623 C CA . HIS A 1 84 ? 2.138 -2.691 -11.755 1.00 95.25 84 HIS A CA 1
ATOM 624 C C . HIS A 1 84 ? 2.446 -3.153 -10.320 1.00 95.25 84 HIS A C 1
ATOM 626 O O . HIS A 1 84 ? 1.594 -3.739 -9.653 1.00 95.25 84 HIS A O 1
ATOM 632 N N . ILE A 1 85 ? 3.651 -2.862 -9.813 1.00 94.81 85 ILE A N 1
ATOM 633 C CA . ILE A 1 85 ? 4.017 -3.138 -8.416 1.00 94.81 85 ILE A CA 1
ATOM 634 C C . ILE A 1 85 ? 3.097 -2.383 -7.453 1.00 94.81 85 ILE A C 1
ATOM 636 O O . ILE A 1 85 ? 2.588 -2.982 -6.504 1.00 94.81 85 ILE A O 1
ATOM 640 N N . ALA A 1 86 ? 2.873 -1.090 -7.701 1.00 91.81 86 ALA A N 1
ATOM 641 C CA . ALA A 1 86 ? 2.022 -0.263 -6.856 1.00 91.81 86 ALA A CA 1
ATOM 642 C C . ALA A 1 86 ? 0.574 -0.773 -6.836 1.00 91.81 86 ALA A C 1
ATOM 644 O O . ALA A 1 86 ? 0.003 -0.953 -5.762 1.00 91.81 86 ALA A O 1
ATOM 645 N N . GLU A 1 87 ? 0.002 -1.074 -8.001 1.00 94.38 87 GLU A N 1
ATOM 646 C CA . GLU A 1 87 ? -1.365 -1.593 -8.125 1.00 94.38 87 GLU A CA 1
ATOM 647 C C . GLU A 1 87 ? -1.542 -2.926 -7.391 1.00 94.38 87 GLU A C 1
ATOM 649 O O . GLU A 1 87 ? -2.466 -3.079 -6.590 1.00 94.38 87 GLU A O 1
ATOM 654 N N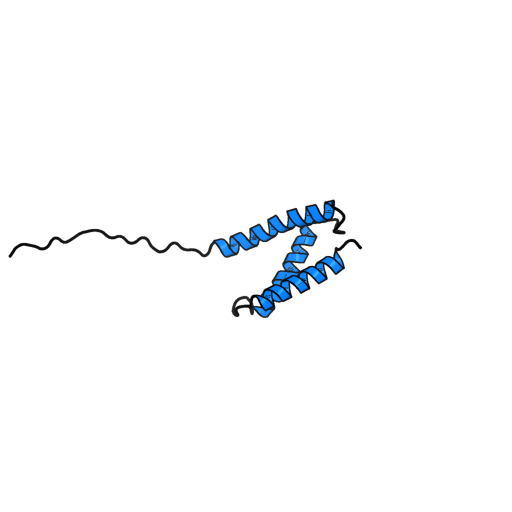 . ALA A 1 88 ? -0.620 -3.872 -7.590 1.00 95.94 88 ALA A N 1
ATOM 655 C CA . ALA A 1 88 ? -0.672 -5.166 -6.919 1.00 95.94 88 ALA A CA 1
ATOM 656 C C . ALA A 1 88 ? -0.533 -5.041 -5.390 1.00 95.94 88 ALA A C 1
ATOM 658 O O . ALA A 1 88 ? -1.194 -5.772 -4.646 1.00 95.94 88 ALA A O 1
ATOM 659 N N . ALA A 1 89 ? 0.315 -4.125 -4.911 1.00 93.19 89 ALA A N 1
ATOM 660 C CA . ALA A 1 89 ? 0.487 -3.861 -3.485 1.00 93.19 89 ALA A CA 1
ATOM 661 C C . ALA A 1 89 ? -0.776 -3.244 -2.866 1.00 93.19 89 ALA A C 1
ATOM 663 O O . ALA A 1 89 ? -1.240 -3.731 -1.835 1.00 93.19 89 ALA A O 1
ATOM 664 N N . ILE A 1 90 ? -1.365 -2.234 -3.517 1.00 91.62 90 ILE A N 1
ATOM 665 C CA . ILE A 1 90 ? -2.599 -1.576 -3.064 1.00 91.62 90 ILE A CA 1
ATOM 666 C C . ILE A 1 90 ? -3.758 -2.572 -3.042 1.00 91.62 90 ILE A C 1
ATOM 668 O O . ILE A 1 90 ? -4.462 -2.653 -2.041 1.00 91.62 90 ILE A O 1
ATOM 672 N N . HIS A 1 91 ? -3.923 -3.380 -4.091 1.00 94.12 91 HIS A N 1
ATOM 673 C CA . HIS A 1 91 ? -4.970 -4.401 -4.142 1.00 94.12 91 HIS A CA 1
ATOM 674 C C . HIS A 1 91 ? -4.860 -5.389 -2.970 1.00 94.12 91 HIS A C 1
ATOM 676 O O . HIS A 1 91 ? -5.841 -5.656 -2.278 1.00 94.12 91 HIS A O 1
ATOM 682 N N . LYS A 1 92 ? -3.651 -5.898 -2.692 1.00 93.44 92 LYS A N 1
ATOM 683 C CA . LYS A 1 92 ? -3.418 -6.794 -1.547 1.00 93.44 92 LYS A CA 1
ATOM 684 C C . LYS A 1 92 ? -3.664 -6.105 -0.208 1.00 93.44 92 LYS A C 1
ATOM 686 O O . LYS A 1 92 ? -4.234 -6.718 0.688 1.00 93.44 92 LYS A O 1
ATOM 691 N N . PHE A 1 93 ? -3.238 -4.852 -0.072 1.00 92.31 93 PHE A N 1
ATOM 692 C CA . PHE A 1 93 ? -3.456 -4.071 1.138 1.00 92.31 93 PHE A CA 1
ATOM 693 C C . PHE A 1 93 ? -4.952 -3.860 1.400 1.00 92.31 93 PHE A C 1
ATOM 695 O O . PHE A 1 93 ? -5.435 -4.174 2.483 1.00 92.31 93 PHE A O 1
ATOM 702 N N . LEU A 1 94 ? -5.713 -3.417 0.398 1.00 90.12 94 LEU A N 1
ATOM 703 C CA . LEU A 1 94 ? -7.153 -3.195 0.530 1.00 90.12 94 LEU A CA 1
ATOM 704 C C . LEU A 1 94 ? -7.934 -4.499 0.724 1.00 90.12 94 LEU A C 1
ATOM 706 O O . LEU A 1 94 ? -8.896 -4.510 1.479 1.00 90.12 94 LEU A O 1
ATOM 710 N N . SER A 1 95 ? -7.499 -5.615 0.138 1.00 91.12 95 SER A N 1
ATOM 711 C CA . SER A 1 95 ? -8.096 -6.925 0.429 1.00 91.12 95 SER A CA 1
ATOM 712 C C . SER A 1 95 ? -7.930 -7.348 1.894 1.00 91.12 95 SER A C 1
ATOM 714 O O . SER A 1 95 ? -8.733 -8.143 2.375 1.00 91.12 95 SER A O 1
ATOM 716 N N . ALA A 1 96 ? -6.886 -6.876 2.581 1.00 90.12 96 ALA A N 1
ATOM 717 C CA . ALA A 1 96 ? -6.598 -7.239 3.967 1.00 90.12 96 ALA A CA 1
ATOM 718 C C . ALA A 1 96 ? -7.170 -6.236 4.983 1.00 90.12 96 ALA A C 1
ATOM 720 O O . ALA A 1 96 ? -7.638 -6.644 6.041 1.00 90.12 96 ALA A O 1
ATOM 721 N N . TYR A 1 97 ? -7.130 -4.938 4.665 1.00 85.94 97 TYR A N 1
ATOM 722 C CA . TYR A 1 97 ? -7.479 -3.852 5.589 1.00 85.94 97 TYR A CA 1
ATOM 723 C C . TYR A 1 97 ? -8.690 -3.025 5.144 1.00 85.94 97 TYR A C 1
ATOM 725 O O . TYR A 1 97 ? -9.140 -2.169 5.898 1.00 85.94 97 TYR A O 1
ATOM 733 N N . GLY A 1 98 ? -9.215 -3.218 3.935 1.00 83.56 98 GLY A N 1
ATOM 734 C CA . GLY A 1 98 ? -10.372 -2.473 3.446 1.00 83.56 98 GLY A CA 1
ATOM 735 C C . GLY A 1 98 ? -11.619 -2.774 4.272 1.00 83.56 98 GLY A C 1
ATOM 736 O O . GLY A 1 98 ? -11.910 -3.930 4.589 1.00 83.56 98 GLY A O 1
ATOM 737 N N . SER A 1 99 ? -12.366 -1.729 4.624 1.00 72.94 99 SER A N 1
ATOM 738 C CA . SER A 1 99 ? -13.718 -1.916 5.136 1.00 72.94 99 SER A CA 1
ATOM 739 C C . SER A 1 99 ? -14.656 -2.183 3.960 1.00 72.94 99 SER A C 1
ATOM 741 O O . SER A 1 99 ? -14.807 -1.314 3.105 1.00 72.94 99 SER A O 1
ATOM 743 N N . HIS A 1 100 ? -15.226 -3.390 3.894 1.00 61.53 100 HIS A N 1
ATOM 744 C CA . HIS A 1 100 ? -16.405 -3.663 3.063 1.00 61.53 100 HIS A CA 1
ATOM 745 C C . HIS A 1 100 ? -17.617 -2.912 3.610 1.00 61.53 100 HIS A C 1
ATOM 747 O O . HIS A 1 100 ? -17.731 -2.854 4.864 1.00 61.53 100 HIS A O 1
#

Foldseek 3Di:
DDDDDDDDDDPDDPDDDPPPCVVVVLVVVLVVQLVVQVVCVVVVQWADPHSSVLSVQLVCQLVVQVCVVCVNVVRDDDPVRSVVSNVVSVVVSCVVTGDD

Secondary structure (DSSP, 8-state):
-----------PPPPPP--SHHHHHHHHHHHHHHHHHHHHHHTTSB--S-HHHHHHHHHHHHHHHHHHHHTTTTSPPPHHHHHHHHHHHHHHHHHHHB--

Radius of gyration: 23.85 Å; chains: 1; bounding box: 75×53×41 Å

pLDDT: mean 74.57, std 17.43, range [39.56, 95.94]

Sequence (100 aa):
MRPTRSAASSRAPPPSARPSSRRENRSAAGEQSWNLLARLTLSGSLRTTDPAQAAERLLALLTAPLDARSKLGTRAVSDAELRHIAEAAIHKFLSAYGSH